Protein AF-X1ULS8-F1 (afdb_monomer)

Organism: NCBI:txid412755

Secondary structure (DSSP, 8-state):
--EEEEEE-SS-EEEEEE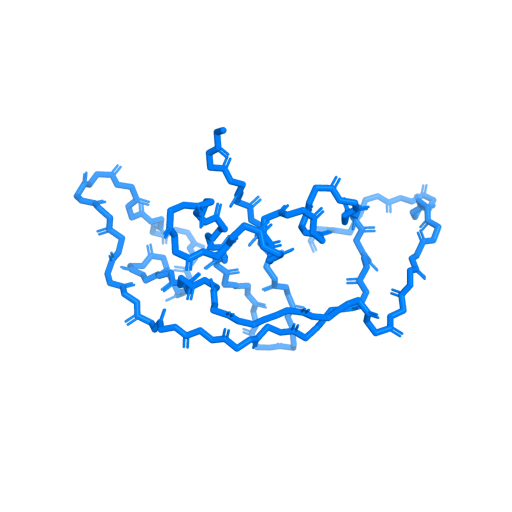-TTT-HHHHHHHHH--TT-EEEEEEEEEEPPTT---TTSTTTTEEEEEEEEEEEE--PPPSS---

Sequence (83 aa):
GLIFIDLRDREGMVQVVFNPETSKLCHAIASEMRNEYVVRVSGEVALRPPGTENPKMPTGDVEVIAQNTDILNPSKTPPFYIN

Radius of gyration: 12.91 Å; Cα contacts (8 Å, |Δi|>4): 146; chains: 1; bounding box: 34×21×31 Å

Foldseek 3Di:
DKDWDWDADPVGTAIEIEDVVLPVVVVVVSVPADPPFDKDFDFDKDFDDPPQFDPVGPCRGIHGYGNDMDRPGHDDPDPDDDD

Structure (mmCIF, N/CA/C/O backbone):
data_AF-X1ULS8-F1
#
_entry.id   AF-X1ULS8-F1
#
loop_
_atom_site.group_PDB
_atom_site.id
_atom_site.type_symbol
_atom_site.label_atom_id
_atom_site.label_alt_id
_atom_site.label_comp_id
_atom_site.label_asym_id
_atom_site.label_entity_id
_atom_site.label_seq_id
_atom_site.pdbx_PDB_ins_code
_atom_site.Cartn_x
_atom_site.Cartn_y
_atom_site.Cartn_z
_atom_site.occupancy
_atom_site.B_iso_or_equiv
_atom_site.auth_seq_id
_atom_site.auth_comp_id
_atom_site.auth_asym_id
_atom_site.auth_atom_id
_atom_site.pdbx_PDB_model_num
ATOM 1 N N . GLY A 1 1 ? 1.249 8.997 12.376 1.00 89.31 1 GLY A N 1
ATOM 2 C CA . GLY A 1 1 ? 0.352 9.401 11.276 1.00 89.31 1 GLY A CA 1
ATOM 3 C C . GLY A 1 1 ? 0.032 8.190 10.428 1.00 89.31 1 GLY A C 1
ATOM 4 O O . GLY A 1 1 ? 0.808 7.242 10.473 1.00 89.31 1 GLY A O 1
ATOM 5 N N . LEU A 1 2 ? -1.088 8.206 9.706 1.00 94.94 2 LEU A N 1
ATOM 6 C CA . LEU A 1 2 ? -1.431 7.156 8.738 1.00 94.94 2 LEU A CA 1
ATOM 7 C C . LEU A 1 2 ? -0.450 7.181 7.558 1.00 94.94 2 LEU A C 1
ATOM 9 O O . LEU A 1 2 ? 0.023 8.255 7.182 1.00 94.94 2 LEU A O 1
ATOM 13 N N . ILE A 1 3 ? -0.139 6.010 7.002 1.00 97.50 3 ILE A N 1
ATOM 14 C CA . ILE A 1 3 ? 0.627 5.878 5.755 1.00 97.50 3 ILE A CA 1
ATOM 15 C C . ILE A 1 3 ? -0.312 5.302 4.697 1.00 97.50 3 ILE A C 1
ATOM 17 O O . ILE A 1 3 ? -1.020 4.332 4.965 1.00 97.50 3 ILE A O 1
ATOM 21 N N . PHE A 1 4 ? -0.293 5.903 3.511 1.00 96.75 4 PHE A N 1
ATOM 22 C CA . PHE A 1 4 ? -1.080 5.493 2.353 1.00 96.75 4 PHE A CA 1
ATOM 23 C C . PHE A 1 4 ? -0.121 5.066 1.245 1.00 96.75 4 PHE A C 1
ATOM 25 O O . PHE A 1 4 ? 0.825 5.797 0.944 1.00 96.75 4 PHE A O 1
ATOM 32 N N . ILE A 1 5 ? -0.345 3.885 0.674 1.00 97.06 5 ILE A N 1
ATOM 33 C CA . ILE A 1 5 ? 0.451 3.351 -0.435 1.00 97.06 5 ILE A CA 1
ATOM 34 C C . ILE A 1 5 ? -0.499 2.870 -1.522 1.00 97.06 5 ILE A C 1
ATOM 36 O O . ILE A 1 5 ? -1.375 2.052 -1.251 1.00 97.06 5 ILE A O 1
ATOM 40 N N . ASP A 1 6 ? -0.284 3.332 -2.749 1.00 96.19 6 ASP A N 1
ATOM 41 C CA . ASP A 1 6 ? -0.930 2.760 -3.924 1.00 96.19 6 ASP A CA 1
ATOM 42 C C . ASP A 1 6 ? -0.137 1.529 -4.373 1.00 96.19 6 ASP A C 1
ATOM 44 O O . ASP A 1 6 ? 1.008 1.624 -4.820 1.00 96.19 6 ASP A O 1
ATOM 48 N N . LEU A 1 7 ? -0.737 0.351 -4.210 1.00 96.88 7 LEU A N 1
ATOM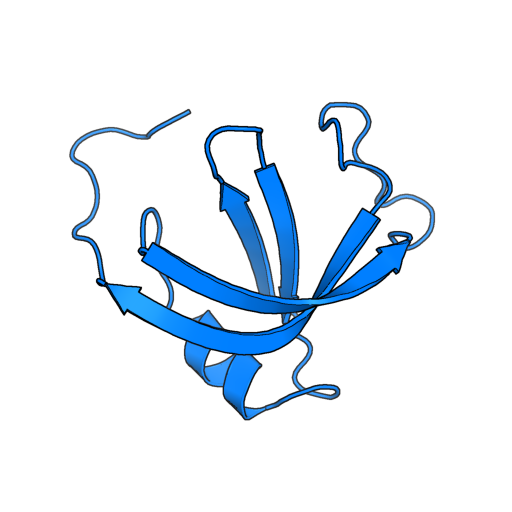 49 C CA . LEU A 1 7 ? -0.163 -0.916 -4.642 1.00 96.88 7 LEU A CA 1
ATOM 50 C C . LEU A 1 7 ? -0.652 -1.229 -6.054 1.00 96.88 7 LEU A C 1
ATOM 52 O O . LEU A 1 7 ? -1.856 -1.359 -6.273 1.00 96.88 7 LEU A O 1
ATOM 56 N N . ARG A 1 8 ? 0.284 -1.355 -6.998 1.00 96.25 8 ARG A N 1
ATOM 57 C CA . ARG A 1 8 ? 0.007 -1.656 -8.407 1.00 96.25 8 ARG A CA 1
ATOM 58 C C . ARG A 1 8 ? 0.314 -3.111 -8.739 1.00 96.25 8 ARG A C 1
ATOM 60 O O . ARG A 1 8 ? 1.400 -3.600 -8.429 1.00 96.25 8 ARG A O 1
ATOM 67 N N . ASP A 1 9 ? -0.597 -3.754 -9.456 1.00 95.44 9 ASP A N 1
ATOM 68 C CA . ASP A 1 9 ? -0.371 -5.027 -10.134 1.00 95.44 9 ASP A CA 1
ATOM 69 C C . ASP A 1 9 ? -0.815 -4.952 -11.610 1.00 95.44 9 ASP A C 1
ATOM 71 O O . ASP A 1 9 ? -0.904 -3.870 -12.193 1.00 95.44 9 ASP A O 1
ATOM 75 N N . ARG A 1 10 ? -1.030 -6.106 -12.254 1.00 95.94 10 ARG A N 1
ATOM 76 C CA . ARG A 1 10 ? -1.463 -6.171 -13.658 1.00 95.94 10 ARG A CA 1
ATOM 77 C C . ARG A 1 10 ? -2.895 -5.663 -13.870 1.00 95.94 10 ARG A C 1
ATOM 79 O O . ARG A 1 10 ? -3.194 -5.182 -14.959 1.00 95.94 10 ARG A O 1
ATOM 86 N N . GLU A 1 11 ? -3.772 -5.823 -12.887 1.00 94.50 11 GLU A N 1
ATOM 87 C CA . GLU A 1 11 ? -5.197 -5.491 -12.998 1.00 94.50 11 GLU A CA 1
ATOM 88 C C . GLU A 1 11 ? -5.459 -4.017 -12.662 1.00 94.50 11 GLU A C 1
ATOM 90 O O . GLU A 1 11 ? -6.419 -3.425 -13.157 1.00 94.50 11 GLU A O 1
ATOM 95 N N . GLY A 1 12 ? -4.593 -3.394 -11.859 1.00 94.31 12 GLY A N 1
ATOM 96 C CA . GLY A 1 12 ? -4.669 -1.965 -11.593 1.00 94.31 12 GLY A CA 1
ATOM 97 C C . GLY A 1 12 ? -3.948 -1.555 -10.320 1.00 94.31 12 GLY A C 1
ATOM 98 O O . GLY A 1 12 ? -2.898 -2.089 -9.976 1.00 94.31 12 GLY A O 1
ATOM 99 N N . MET A 1 13 ? -4.511 -0.559 -9.641 1.00 95.75 13 MET A N 1
ATOM 100 C CA . MET A 1 13 ? -3.988 -0.020 -8.390 1.00 95.75 13 MET A CA 1
ATOM 101 C C . MET A 1 13 ? -5.049 -0.083 -7.306 1.00 95.75 13 MET A C 1
ATOM 103 O O . MET A 1 13 ? -6.218 0.169 -7.589 1.00 95.75 13 MET A O 1
ATOM 107 N N . VAL A 1 14 ? -4.621 -0.347 -6.074 1.00 97.44 14 VAL A N 1
ATOM 108 C CA . VAL A 1 14 ? -5.456 -0.283 -4.873 1.00 97.44 14 VAL A CA 1
ATOM 109 C C . VAL A 1 14 ? -4.736 0.496 -3.777 1.00 97.44 14 VAL A C 1
ATOM 111 O O . VAL A 1 14 ? -3.523 0.377 -3.615 1.00 97.44 14 VAL A O 1
ATOM 114 N N . GLN A 1 15 ? -5.485 1.279 -3.004 1.00 97.88 15 GLN A N 1
ATOM 115 C CA . GLN A 1 15 ? -4.937 1.976 -1.844 1.00 97.88 15 GLN A CA 1
ATOM 116 C C . GLN A 1 15 ? -4.843 1.029 -0.653 1.00 97.88 15 GLN A C 1
ATOM 118 O O . GLN A 1 15 ? -5.822 0.382 -0.272 1.00 97.88 15 GLN A O 1
ATOM 123 N N . VAL A 1 16 ? -3.670 1.004 -0.034 1.00 98.19 16 VAL A N 1
ATOM 124 C CA . VAL A 1 16 ? -3.395 0.300 1.212 1.00 98.19 16 VAL A CA 1
ATOM 125 C C . VAL A 1 16 ? -3.137 1.325 2.309 1.00 98.19 16 VAL A C 1
ATOM 127 O O . VAL A 1 16 ? -2.288 2.209 2.165 1.00 98.19 16 VAL A O 1
ATOM 130 N N . VAL A 1 17 ? -3.855 1.189 3.421 1.00 98.00 17 VAL A N 1
ATOM 131 C CA . VAL A 1 17 ? -3.734 2.051 4.597 1.00 98.00 17 VAL A CA 1
ATOM 132 C C . VAL A 1 17 ? -3.017 1.307 5.710 1.00 98.00 17 VAL A C 1
ATOM 134 O O . VAL A 1 17 ? -3.428 0.229 6.141 1.00 98.00 17 VAL A O 1
ATOM 137 N N . PHE A 1 18 ? -1.962 1.926 6.229 1.00 97.94 18 PHE A N 1
ATOM 138 C CA . PHE A 1 18 ? -1.237 1.442 7.395 1.00 97.94 18 PHE A CA 1
ATOM 139 C C . PHE A 1 18 ? -1.563 2.333 8.594 1.00 97.94 18 PHE A C 1
ATOM 141 O O . PHE A 1 18 ? -1.070 3.461 8.711 1.00 97.94 18 PHE A O 1
ATOM 148 N N . ASN A 1 19 ? -2.397 1.810 9.495 1.00 96.12 19 ASN A N 1
ATOM 149 C CA . ASN A 1 19 ? -2.742 2.451 10.760 1.00 96.12 19 ASN A CA 1
ATOM 150 C C . ASN A 1 19 ? -1.907 1.844 11.909 1.00 96.12 19 ASN A C 1
ATOM 152 O O . ASN A 1 19 ? -1.999 0.635 12.143 1.00 96.12 19 ASN A O 1
ATOM 156 N N . PRO A 1 20 ? -1.111 2.638 12.657 1.00 95.88 20 PRO A N 1
ATOM 157 C CA . PRO A 1 20 ? -0.346 2.129 13.798 1.00 95.88 20 PRO A CA 1
ATOM 158 C C . PRO A 1 20 ? -1.225 1.589 14.939 1.00 95.88 20 PRO A C 1
ATOM 160 O O . PRO A 1 20 ? -0.727 0.820 15.760 1.00 95.88 20 PRO A O 1
ATOM 163 N N . GLU A 1 21 ? -2.503 1.972 15.005 1.00 95.25 21 GLU A N 1
ATOM 164 C CA . GLU A 1 21 ? -3.473 1.408 15.955 1.00 95.25 21 GLU A CA 1
ATOM 165 C C . GLU A 1 21 ? -3.882 -0.020 15.576 1.00 95.25 21 GLU A C 1
ATOM 167 O O . GLU A 1 21 ? -4.092 -0.846 16.459 1.00 95.25 21 GLU A O 1
ATOM 172 N N . THR A 1 22 ? -3.930 -0.333 14.276 1.00 93.06 22 THR A N 1
ATOM 173 C CA . THR A 1 22 ? -4.201 -1.686 13.769 1.00 93.06 22 THR A CA 1
ATOM 174 C C . THR A 1 22 ? -2.958 -2.567 13.860 1.00 93.06 22 THR A C 1
ATOM 176 O O . THR A 1 22 ? -3.023 -3.688 14.358 1.00 93.06 22 THR A O 1
ATOM 179 N N . SER A 1 23 ? -1.807 -2.074 13.388 1.00 95.44 23 SER A N 1
ATOM 180 C CA . SER A 1 23 ? -0.544 -2.816 13.433 1.00 95.44 23 SER A CA 1
ATOM 181 C C . SER A 1 23 ? 0.664 -1.880 13.409 1.00 95.44 23 SER A C 1
ATOM 183 O O . SER A 1 23 ? 1.045 -1.333 12.371 1.00 95.44 23 SER A O 1
ATOM 185 N N . LYS A 1 24 ? 1.330 -1.742 14.563 1.00 96.25 24 LYS A N 1
ATOM 186 C CA . LYS A 1 24 ? 2.584 -0.976 14.683 1.00 96.25 24 LYS A CA 1
ATOM 187 C C . LYS A 1 24 ? 3.710 -1.560 13.830 1.00 96.25 24 LYS A C 1
ATOM 189 O O . LYS A 1 24 ? 4.514 -0.805 13.295 1.00 96.25 24 LYS A O 1
ATOM 194 N N . LEU A 1 25 ? 3.760 -2.888 13.699 1.00 96.25 25 LEU A N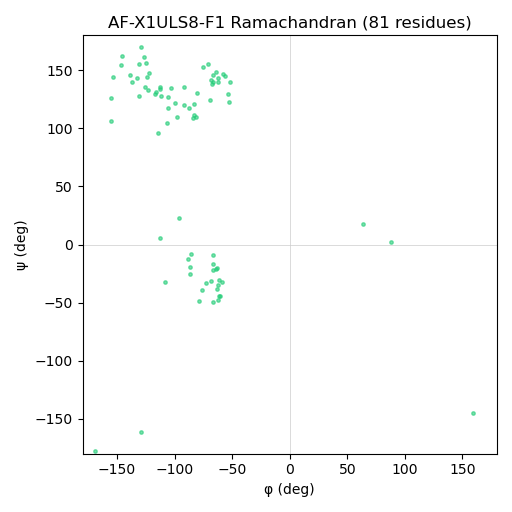 1
ATOM 195 C CA . LEU A 1 25 ? 4.777 -3.570 12.900 1.00 96.25 25 LEU A CA 1
ATOM 196 C C . LEU A 1 25 ? 4.612 -3.245 11.413 1.00 96.25 25 LEU A C 1
ATOM 198 O O . LEU A 1 25 ? 5.571 -2.832 10.768 1.00 96.25 25 LEU A O 1
ATOM 202 N N . CYS A 1 26 ? 3.392 -3.369 10.882 1.00 96.88 26 CYS A N 1
ATOM 203 C CA . CYS A 1 26 ? 3.133 -3.048 9.479 1.00 96.88 26 CYS A CA 1
ATOM 204 C C . CYS A 1 26 ? 3.379 -1.570 9.184 1.00 96.88 26 CYS A C 1
ATOM 206 O O . CYS A 1 26 ? 3.930 -1.238 8.140 1.00 96.88 26 CYS A O 1
ATOM 208 N N . HIS A 1 27 ? 3.013 -0.691 10.120 1.00 97.94 27 HIS A N 1
ATOM 209 C CA . HIS A 1 27 ? 3.291 0.739 10.018 1.00 97.94 27 HIS A CA 1
ATOM 210 C C . HIS A 1 27 ? 4.795 1.040 9.934 1.00 97.94 27 HIS A C 1
ATOM 212 O O . HIS A 1 27 ? 5.216 1.808 9.070 1.00 97.94 27 HIS A O 1
ATOM 218 N N . ALA A 1 28 ? 5.610 0.385 10.767 1.00 97.31 28 ALA A N 1
ATOM 219 C CA . ALA A 1 28 ? 7.062 0.521 10.720 1.00 97.31 28 ALA A CA 1
ATOM 220 C C . ALA A 1 28 ? 7.638 0.048 9.374 1.00 97.31 28 ALA A C 1
ATOM 222 O O . ALA A 1 28 ? 8.371 0.804 8.739 1.00 97.31 28 ALA A O 1
ATOM 223 N N . ILE A 1 29 ? 7.241 -1.133 8.885 1.00 96.88 29 ILE A N 1
ATOM 224 C CA . ILE A 1 29 ? 7.704 -1.658 7.586 1.00 96.88 29 ILE A CA 1
ATOM 225 C C . ILE A 1 29 ? 7.284 -0.725 6.440 1.00 96.88 29 ILE A C 1
ATOM 227 O O . ILE A 1 29 ? 8.093 -0.390 5.577 1.00 96.88 29 ILE A O 1
ATOM 231 N N . ALA A 1 30 ? 6.038 -0.244 6.446 1.00 97.12 30 ALA A N 1
ATOM 232 C CA . ALA A 1 30 ? 5.537 0.681 5.431 1.00 97.12 30 ALA A CA 1
ATOM 233 C C . ALA A 1 30 ? 6.315 2.007 5.391 1.00 97.12 30 ALA A C 1
ATOM 235 O O . ALA A 1 30 ? 6.480 2.588 4.321 1.00 97.12 30 ALA A O 1
ATOM 236 N N . SER A 1 31 ? 6.851 2.474 6.525 1.00 96.75 31 SER A N 1
ATOM 237 C CA . SER A 1 31 ? 7.677 3.692 6.575 1.00 96.75 31 SER A CA 1
ATOM 238 C C . SER A 1 31 ? 9.023 3.557 5.839 1.00 96.75 31 SER A C 1
ATOM 240 O O . SER A 1 31 ? 9.611 4.552 5.394 1.00 96.75 31 SER A O 1
ATOM 242 N N . GLU A 1 32 ? 9.500 2.325 5.654 1.00 95.94 32 GLU A N 1
ATOM 243 C CA . GLU A 1 32 ? 10.726 2.016 4.912 1.00 95.94 32 GLU A CA 1
ATOM 244 C C . GLU A 1 32 ? 10.483 1.863 3.407 1.00 95.94 32 GLU A C 1
ATOM 246 O O . GLU A 1 32 ? 11.421 1.996 2.617 1.00 95.94 32 GLU A O 1
ATOM 251 N N . MET A 1 33 ? 9.234 1.627 2.992 1.00 96.31 33 MET A N 1
ATOM 252 C CA . MET A 1 33 ? 8.885 1.430 1.587 1.00 96.31 33 MET A CA 1
ATOM 253 C C . MET A 1 33 ? 9.189 2.682 0.756 1.00 96.31 33 MET A C 1
ATOM 255 O O . MET A 1 33 ? 9.037 3.824 1.203 1.00 96.31 33 MET A O 1
ATOM 259 N N . ARG A 1 34 ? 9.651 2.463 -0.474 1.00 94.31 34 ARG A N 1
ATOM 260 C CA . ARG A 1 34 ? 9.873 3.502 -1.487 1.00 94.31 34 ARG A CA 1
ATOM 261 C C . ARG A 1 34 ? 9.187 3.084 -2.782 1.00 94.31 34 ARG A C 1
ATOM 263 O O . ARG A 1 34 ? 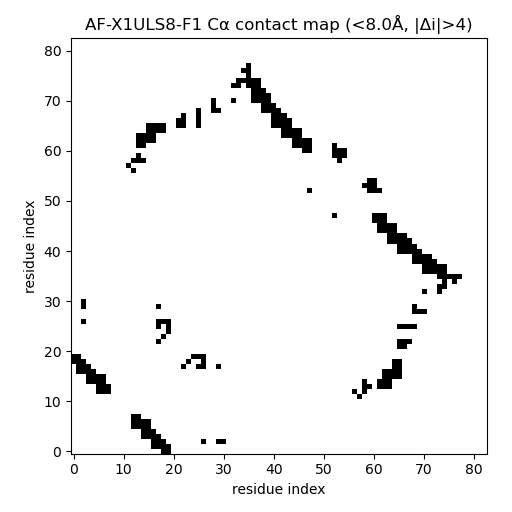8.733 1.947 -2.910 1.00 94.31 34 ARG A O 1
ATOM 270 N N . ASN A 1 35 ? 9.126 4.009 -3.735 1.00 93.06 35 ASN A N 1
ATOM 271 C CA . ASN A 1 35 ? 8.532 3.754 -5.042 1.00 93.06 35 ASN A CA 1
ATOM 272 C C . ASN A 1 35 ? 9.123 2.489 -5.677 1.00 93.06 35 ASN A C 1
ATOM 274 O O . ASN A 1 35 ? 10.331 2.252 -5.611 1.00 93.06 35 ASN A O 1
ATOM 278 N N . GLU A 1 36 ? 8.249 1.708 -6.309 1.00 94.25 36 GLU A N 1
ATOM 279 C CA . GLU A 1 36 ? 8.584 0.478 -7.035 1.00 94.25 36 GLU A CA 1
ATOM 280 C C . GLU A 1 36 ? 9.163 -0.664 -6.183 1.00 94.25 36 GLU A C 1
ATOM 282 O O . GLU A 1 36 ? 9.760 -1.595 -6.724 1.00 94.25 36 GLU A O 1
ATOM 287 N N . TYR A 1 37 ? 8.997 -0.636 -4.858 1.00 96.88 37 TYR A N 1
ATOM 288 C CA . TYR A 1 37 ? 9.276 -1.812 -4.029 1.00 96.88 37 TYR A CA 1
ATOM 289 C C . TYR A 1 37 ? 8.278 -2.933 -4.333 1.00 96.88 37 TYR A C 1
ATOM 291 O O . TYR A 1 37 ? 7.080 -2.692 -4.477 1.00 96.88 37 TYR A O 1
ATOM 299 N N . VAL A 1 38 ? 8.764 -4.175 -4.369 1.00 97.44 38 VAL A N 1
ATOM 300 C CA . VAL A 1 38 ? 7.901 -5.355 -4.481 1.00 97.44 38 VAL A CA 1
ATOM 301 C C . VAL A 1 38 ? 7.496 -5.769 -3.077 1.00 97.44 38 VAL A C 1
ATOM 303 O O . VAL A 1 38 ? 8.346 -6.119 -2.255 1.00 97.44 38 VAL A O 1
ATOM 306 N N . VAL A 1 39 ? 6.198 -5.728 -2.798 1.00 97.88 39 VAL A N 1
ATOM 307 C CA . VAL A 1 39 ? 5.651 -5.953 -1.458 1.00 97.88 39 VAL A CA 1
ATOM 308 C C . VAL A 1 39 ? 4.508 -6.957 -1.498 1.00 97.88 39 VAL A C 1
ATOM 310 O O . VAL A 1 39 ? 3.848 -7.137 -2.521 1.00 97.88 39 VAL A O 1
ATOM 313 N N . ARG A 1 40 ? 4.270 -7.611 -0.364 1.00 98.00 40 ARG A N 1
ATOM 314 C CA . ARG A 1 40 ? 3.092 -8.440 -0.111 1.00 98.00 40 ARG A CA 1
ATOM 315 C C . ARG A 1 40 ? 2.306 -7.805 1.018 1.00 98.00 40 ARG A C 1
ATOM 317 O O . ARG A 1 40 ? 2.883 -7.516 2.059 1.00 98.00 40 ARG A O 1
ATOM 324 N N . VAL A 1 41 ? 1.001 -7.652 0.834 1.00 97.81 41 VAL A N 1
ATOM 325 C CA . VAL A 1 41 ? 0.094 -7.117 1.853 1.00 97.81 41 VAL A CA 1
ATOM 326 C C . VAL A 1 41 ? -1.050 -8.099 2.066 1.00 97.81 41 VAL A C 1
ATOM 328 O O . VAL A 1 41 ? -1.632 -8.589 1.100 1.00 97.81 41 VAL A O 1
ATOM 331 N N . SER A 1 42 ? -1.390 -8.346 3.329 1.00 97.88 42 SER A N 1
ATOM 332 C CA . SER A 1 42 ? -2.629 -9.010 3.732 1.00 97.88 42 SER A CA 1
ATOM 333 C C . SER A 1 42 ? -3.391 -8.096 4.684 1.00 97.88 42 SER A C 1
ATOM 335 O O . SER A 1 42 ? -2.820 -7.538 5.625 1.00 97.88 42 SER A O 1
ATOM 337 N N . GLY A 1 43 ? -4.687 -7.936 4.454 1.00 97.06 43 GLY A N 1
ATOM 338 C CA . GLY A 1 43 ? -5.496 -6.998 5.216 1.00 97.06 43 GLY A CA 1
ATOM 339 C C . GLY A 1 43 ? -6.983 -7.161 4.962 1.00 97.06 43 GLY A C 1
ATOM 340 O O . GLY A 1 43 ? -7.411 -8.040 4.213 1.00 97.06 43 GLY A O 1
ATOM 341 N N . GLU A 1 44 ? -7.753 -6.296 5.604 1.00 97.75 44 GLU A N 1
ATOM 342 C CA . GLU A 1 44 ? -9.202 -6.224 5.454 1.00 97.75 44 GLU A CA 1
ATOM 343 C C . GLU A 1 44 ? -9.564 -5.220 4.359 1.00 97.75 44 GLU A C 1
ATOM 345 O O . GLU A 1 44 ? -9.010 -4.123 4.320 1.00 97.75 44 GLU A O 1
ATOM 350 N N . VAL A 1 45 ? -10.496 -5.585 3.477 1.00 98.12 45 VAL A N 1
ATOM 351 C CA . VAL A 1 45 ? -11.061 -4.650 2.497 1.00 98.12 45 VAL A CA 1
ATOM 352 C C . VAL A 1 45 ? -12.174 -3.862 3.176 1.00 98.12 45 VAL A C 1
ATOM 354 O O . VAL A 1 45 ? -13.151 -4.451 3.637 1.00 98.12 45 VAL A O 1
ATOM 357 N N . ALA A 1 46 ? -12.041 -2.541 3.204 1.00 97.44 46 ALA A N 1
ATOM 358 C CA . ALA A 1 46 ? -13.010 -1.630 3.794 1.00 97.44 46 ALA A CA 1
ATOM 359 C C . ALA A 1 46 ? -13.448 -0.571 2.777 1.00 97.44 46 ALA A C 1
ATOM 361 O O . ALA A 1 46 ? -12.732 -0.259 1.824 1.00 97.44 46 ALA A O 1
ATOM 362 N N . LEU A 1 47 ? -14.639 -0.011 2.987 1.00 97.56 47 LEU A N 1
ATOM 363 C CA . LEU A 1 47 ? -15.064 1.182 2.262 1.00 97.56 47 LEU A CA 1
ATOM 364 C C . LEU A 1 47 ? -14.215 2.368 2.702 1.00 97.56 47 LEU A C 1
ATOM 366 O O . LEU A 1 47 ? -13.921 2.523 3.892 1.00 97.56 47 LEU A O 1
ATOM 370 N N . ARG A 1 48 ? -13.873 3.227 1.746 1.00 96.56 48 ARG A N 1
ATOM 371 C CA . ARG A 1 48 ? -13.216 4.487 2.068 1.00 96.56 48 ARG A CA 1
ATOM 372 C C . ARG A 1 48 ? -14.136 5.385 2.904 1.00 96.56 48 ARG A C 1
ATOM 374 O O . ARG A 1 48 ? -15.356 5.349 2.727 1.00 96.56 48 ARG A O 1
ATOM 381 N N . PRO A 1 49 ? -13.579 6.221 3.798 1.00 94.38 49 PRO A N 1
ATOM 382 C CA . PRO A 1 49 ? -14.363 7.228 4.497 1.00 94.38 49 PRO A CA 1
ATOM 383 C C . PRO A 1 49 ? -15.106 8.157 3.518 1.00 94.38 49 PRO A C 1
ATOM 385 O O . PRO A 1 49 ? -14.537 8.512 2.478 1.00 94.38 49 PRO A O 1
ATOM 388 N N . PRO A 1 50 ? -16.324 8.619 3.862 1.00 94.88 50 PRO A N 1
ATOM 389 C CA . PRO A 1 50 ? -17.103 9.499 2.997 1.00 94.88 50 PRO A CA 1
ATOM 390 C C . PRO A 1 50 ? -16.330 10.751 2.568 1.00 94.88 50 PRO A C 1
ATOM 392 O O . PRO A 1 50 ? -15.782 11.471 3.407 1.00 94.88 50 PRO A O 1
ATOM 395 N N . GLY A 1 51 ? -16.311 11.027 1.265 1.00 94.62 51 GLY A N 1
ATOM 396 C CA . GLY A 1 51 ? -15.600 12.157 0.660 1.00 94.62 51 GLY A CA 1
ATOM 397 C C . GLY A 1 51 ? -14.140 11.873 0.288 1.00 94.62 51 GLY A C 1
ATOM 398 O O . GLY A 1 51 ? -13.453 12.785 -0.174 1.00 94.62 51 GLY A O 1
ATOM 399 N N . THR A 1 52 ? -13.656 10.642 0.487 1.00 94.88 52 THR A N 1
ATOM 400 C CA . THR A 1 52 ? -12.299 10.204 0.097 1.00 94.88 52 THR A CA 1
ATOM 401 C C . THR A 1 52 ? -12.297 9.160 -1.027 1.00 94.88 52 THR A C 1
ATOM 403 O O . THR A 1 52 ? -11.238 8.644 -1.412 1.00 94.88 52 THR A O 1
ATOM 406 N N . GLU A 1 53 ? -13.473 8.864 -1.582 1.00 96.38 53 GLU A N 1
ATOM 407 C CA . GLU A 1 53 ? -13.653 8.016 -2.755 1.00 96.38 53 GLU A CA 1
ATOM 408 C C . GLU A 1 53 ? -12.957 8.633 -3.979 1.00 96.38 53 GLU A C 1
ATOM 410 O O . GLU A 1 53 ? -12.986 9.849 -4.198 1.00 96.38 53 GLU A O 1
ATOM 415 N N . ASN A 1 54 ? -12.314 7.798 -4.798 1.00 94.75 54 ASN A N 1
ATOM 416 C CA . ASN A 1 54 ? -11.587 8.253 -5.984 1.00 94.75 54 ASN A CA 1
ATOM 417 C C . ASN A 1 54 ? -12.233 7.741 -7.285 1.00 94.75 54 ASN A C 1
ATOM 419 O O . ASN A 1 54 ? -11.868 6.664 -7.754 1.00 94.75 54 ASN A O 1
ATOM 423 N N . PRO A 1 55 ? -13.091 8.529 -7.962 1.00 94.44 55 PRO A N 1
ATOM 424 C CA . PRO A 1 55 ? -13.797 8.081 -9.168 1.00 94.44 55 PRO A CA 1
ATOM 425 C C . PRO A 1 55 ? -12.880 7.831 -10.376 1.00 94.44 55 PRO A C 1
ATOM 427 O O . PRO A 1 55 ? -13.331 7.324 -11.400 1.00 94.44 55 PRO A O 1
ATOM 430 N N . LYS A 1 56 ? -11.594 8.201 -10.297 1.00 93.56 56 LYS A N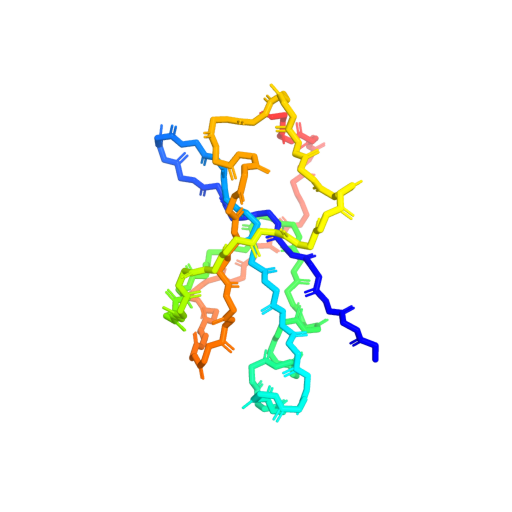 1
ATOM 431 C CA . LYS A 1 56 ? -10.602 7.933 -11.350 1.00 93.56 56 LYS A CA 1
ATOM 432 C C . LYS A 1 56 ? -9.961 6.547 -11.223 1.00 93.56 56 LYS A C 1
ATOM 434 O O . LYS A 1 56 ? -9.214 6.158 -12.117 1.00 93.56 56 LYS A O 1
ATOM 439 N N . MET A 1 57 ? -10.215 5.825 -10.130 1.00 93.88 57 MET A N 1
ATOM 440 C CA . MET A 1 57 ? -9.687 4.484 -9.879 1.00 93.88 57 MET A CA 1
ATOM 441 C C . MET A 1 57 ? -10.821 3.453 -9.890 1.00 93.88 57 MET A C 1
ATOM 443 O O . MET A 1 57 ? -11.836 3.678 -9.236 1.00 93.88 57 MET A O 1
ATOM 447 N N . PRO A 1 58 ? -10.646 2.287 -10.540 1.00 94.50 58 PRO A N 1
ATOM 448 C CA . PRO A 1 58 ? -11.630 1.204 -10.478 1.00 94.50 58 PRO A CA 1
ATOM 449 C C . PRO A 1 58 ? -11.904 0.705 -9.052 1.00 94.50 58 PRO A C 1
ATOM 451 O O . PRO A 1 58 ? -13.022 0.317 -8.740 1.00 94.50 58 PRO A O 1
ATOM 454 N N . THR A 1 59 ? -10.900 0.749 -8.170 1.00 97.00 59 THR A N 1
ATOM 455 C CA . THR A 1 59 ? -11.032 0.414 -6.741 1.00 97.00 59 THR A CA 1
ATOM 456 C C . THR A 1 59 ? -11.256 1.660 -5.877 1.00 97.00 59 THR A C 1
ATOM 458 O O . THR A 1 59 ? -10.898 1.673 -4.702 1.00 97.00 59 THR A O 1
ATOM 461 N N . GLY A 1 60 ? -11.760 2.746 -6.464 1.00 96.31 60 GLY A N 1
ATOM 462 C CA . GLY A 1 60 ? -11.835 4.063 -5.839 1.00 96.31 60 GLY A CA 1
ATOM 463 C C . GLY A 1 60 ? -12.729 4.156 -4.609 1.00 96.31 60 GLY A C 1
ATOM 464 O O . GLY A 1 60 ? -12.529 5.060 -3.804 1.00 96.31 60 GLY A O 1
ATOM 465 N N . ASP A 1 61 ? -13.670 3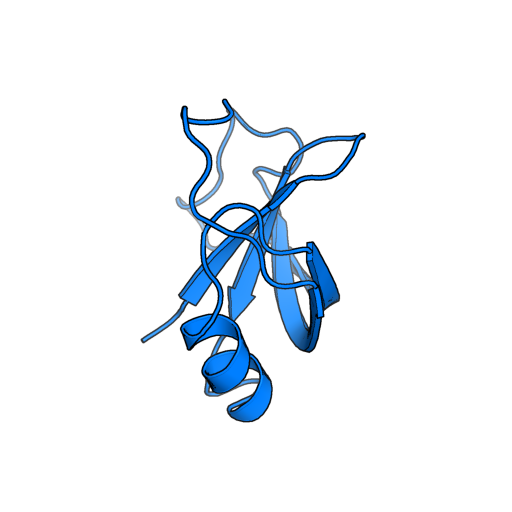.228 -4.459 1.00 97.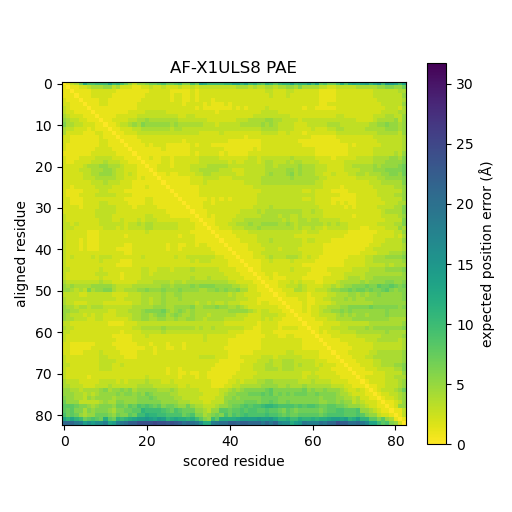50 61 ASP A N 1
ATOM 466 C CA . ASP A 1 61 ? -14.628 3.190 -3.348 1.00 97.50 61 ASP A CA 1
ATOM 467 C C . ASP A 1 61 ? -14.100 2.407 -2.134 1.00 97.50 61 ASP A C 1
ATOM 469 O O . ASP A 1 61 ? -14.670 2.469 -1.043 1.00 97.50 61 ASP A O 1
ATOM 473 N N . VAL A 1 62 ? -13.007 1.658 -2.310 1.00 97.81 62 VAL A N 1
ATOM 474 C CA . VAL A 1 62 ? -12.463 0.741 -1.302 1.00 97.81 62 VAL A CA 1
ATOM 475 C C . VAL A 1 62 ? -10.986 1.001 -1.018 1.00 97.81 62 VAL A C 1
ATOM 477 O O . VAL A 1 62 ? -10.257 1.637 -1.786 1.00 97.81 62 VAL A O 1
ATOM 480 N N . GLU A 1 63 ? -10.538 0.492 0.118 1.00 97.81 63 GLU A N 1
ATOM 481 C CA . GLU A 1 63 ? -9.140 0.456 0.526 1.00 97.81 63 GLU A CA 1
ATOM 482 C C . GLU A 1 63 ? -8.843 -0.815 1.326 1.00 97.81 63 GLU A C 1
ATOM 484 O O . GLU A 1 63 ? -9.750 -1.495 1.809 1.00 97.81 63 GLU A O 1
ATOM 489 N N . VAL A 1 64 ? -7.560 -1.152 1.449 1.00 98.12 64 VAL A N 1
ATOM 490 C CA . VAL A 1 64 ? -7.103 -2.296 2.243 1.00 98.12 64 VAL A CA 1
ATOM 491 C C . VAL A 1 64 ? -6.462 -1.796 3.530 1.00 98.12 64 VAL A C 1
ATOM 493 O O . VAL A 1 64 ? -5.423 -1.138 3.493 1.00 98.12 64 VAL A O 1
ATOM 496 N N . ILE A 1 65 ? -7.035 -2.148 4.677 1.00 97.94 65 ILE A N 1
ATOM 497 C CA . ILE A 1 65 ? -6.444 -1.890 5.992 1.00 97.94 65 ILE A CA 1
ATOM 498 C C . ILE A 1 65 ? -5.412 -2.987 6.267 1.00 97.94 65 ILE A C 1
ATOM 500 O O . ILE A 1 65 ? -5.762 -4.151 6.482 1.00 97.94 65 ILE A O 1
ATOM 504 N N . ALA A 1 66 ? -4.128 -2.629 6.246 1.00 98.00 66 ALA A N 1
ATOM 505 C CA . ALA A 1 66 ? -3.036 -3.590 6.359 1.00 98.00 66 ALA A CA 1
ATOM 506 C C . ALA A 1 66 ? -2.953 -4.217 7.763 1.00 98.00 66 ALA A C 1
ATOM 508 O O . ALA A 1 66 ? -2.788 -3.519 8.767 1.00 98.00 66 ALA A O 1
ATOM 509 N N . GLN A 1 67 ? -2.998 -5.550 7.817 1.00 97.38 67 GLN A N 1
ATOM 510 C CA . GLN A 1 67 ? -2.832 -6.340 9.044 1.00 97.38 67 GLN A CA 1
ATOM 511 C C . GLN A 1 67 ? -1.489 -7.080 9.066 1.00 97.38 67 GLN A C 1
ATOM 513 O O . GLN A 1 67 ? -0.895 -7.249 10.133 1.00 97.38 67 GLN A O 1
ATOM 518 N N . ASN A 1 68 ? -0.999 -7.486 7.891 1.00 97.06 68 ASN A N 1
ATOM 519 C CA . ASN A 1 68 ? 0.331 -8.045 7.691 1.00 97.06 68 ASN A CA 1
ATOM 520 C C . ASN A 1 68 ? 0.962 -7.490 6.405 1.00 97.06 68 ASN A C 1
ATOM 522 O O . ASN A 1 68 ? 0.260 -7.243 5.421 1.00 97.06 68 ASN A O 1
ATOM 526 N N . THR A 1 69 ? 2.279 -7.297 6.399 1.00 97.62 69 THR A N 1
ATOM 527 C CA . THR A 1 69 ? 3.007 -6.779 5.239 1.00 97.62 69 THR A CA 1
ATOM 528 C C . THR A 1 69 ? 4.454 -7.249 5.236 1.00 97.62 69 THR A C 1
ATOM 530 O O . THR A 1 69 ? 5.082 -7.317 6.290 1.00 97.62 69 THR A O 1
ATOM 533 N N . ASP A 1 70 ? 4.988 -7.520 4.049 1.00 97.56 70 ASP A N 1
ATOM 534 C CA . ASP A 1 70 ? 6.387 -7.883 3.841 1.00 97.56 70 ASP A CA 1
ATOM 535 C C . ASP A 1 70 ? 6.947 -7.161 2.616 1.00 97.56 70 ASP A C 1
ATOM 537 O O . ASP A 1 70 ? 6.301 -7.084 1.567 1.00 97.56 70 ASP A O 1
ATOM 541 N N . ILE A 1 71 ? 8.192 -6.697 2.714 1.00 97.56 71 ILE A N 1
ATOM 542 C CA . ILE A 1 71 ? 8.960 -6.259 1.547 1.00 97.56 71 ILE A CA 1
ATOM 543 C C . ILE A 1 71 ? 9.598 -7.507 0.937 1.00 97.56 71 ILE A C 1
ATOM 545 O O . ILE A 1 71 ? 10.510 -8.092 1.517 1.00 97.56 71 ILE A O 1
ATOM 549 N N . LEU A 1 72 ? 9.110 -7.922 -0.232 1.00 97.69 72 LEU A N 1
ATOM 550 C CA . LEU A 1 72 ? 9.644 -9.077 -0.954 1.00 97.69 72 LEU A CA 1
ATOM 551 C C . LEU A 1 72 ? 10.965 -8.733 -1.644 1.00 97.69 72 LEU A C 1
ATOM 553 O O . LEU A 1 72 ? 11.874 -9.559 -1.678 1.00 97.69 72 LEU A O 1
ATOM 557 N N . ASN A 1 73 ? 11.066 -7.524 -2.205 1.00 97.38 73 ASN A N 1
ATOM 558 C CA . ASN A 1 73 ? 12.293 -7.041 -2.826 1.00 97.38 73 ASN A CA 1
ATOM 559 C C . ASN A 1 73 ? 12.348 -5.500 -2.842 1.00 97.38 73 ASN A C 1
ATOM 561 O O . ASN A 1 73 ? 11.421 -4.870 -3.364 1.00 97.38 73 ASN A O 1
ATOM 565 N N . PRO A 1 74 ? 13.418 -4.870 -2.323 1.00 95.81 74 PRO A N 1
ATOM 566 C CA . PRO A 1 74 ? 13.622 -3.434 -2.471 1.00 95.81 74 PRO A CA 1
ATOM 567 C C . PRO A 1 74 ? 13.990 -3.067 -3.914 1.00 95.81 74 PRO A C 1
ATOM 569 O O . PRO A 1 74 ? 14.566 -3.864 -4.658 1.00 95.81 74 PRO A O 1
ATOM 572 N N . SER A 1 75 ? 13.709 -1.822 -4.291 1.00 93.25 75 SER A N 1
ATOM 573 C CA . SER A 1 75 ? 14.028 -1.281 -5.612 1.00 93.25 75 SER A CA 1
ATOM 574 C C . SER A 1 75 ? 14.913 -0.043 -5.517 1.00 93.25 75 SER A C 1
ATOM 576 O O . SER A 1 75 ? 14.832 0.743 -4.574 1.00 93.25 75 SER A O 1
ATOM 578 N N . LYS A 1 76 ? 15.787 0.142 -6.508 1.00 93.00 76 LYS A N 1
ATOM 579 C CA . LYS A 1 76 ? 16.480 1.423 -6.685 1.00 93.00 76 LYS A CA 1
ATOM 580 C C . LYS A 1 76 ? 15.495 2.415 -7.289 1.00 93.00 76 LYS A C 1
ATOM 582 O O . LYS A 1 76 ? 14.611 2.017 -8.039 1.00 93.00 76 LYS A O 1
ATOM 587 N N . THR A 1 77 ? 15.697 3.703 -7.030 1.00 90.19 77 THR A N 1
ATOM 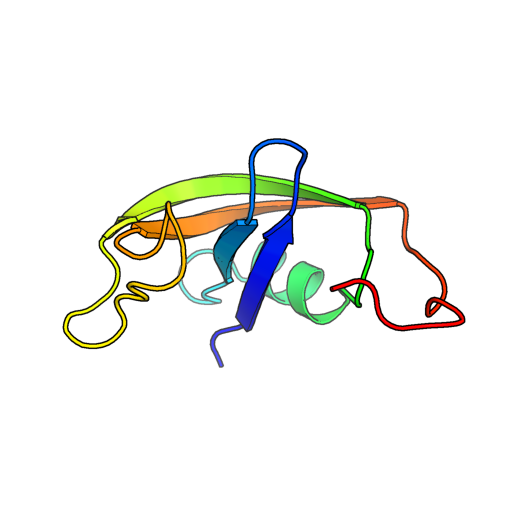588 C CA . THR A 1 77 ? 14.902 4.745 -7.682 1.00 90.19 77 THR A CA 1
ATOM 589 C C . THR A 1 77 ? 14.948 4.556 -9.203 1.00 90.19 77 THR A C 1
ATOM 591 O O . THR A 1 77 ?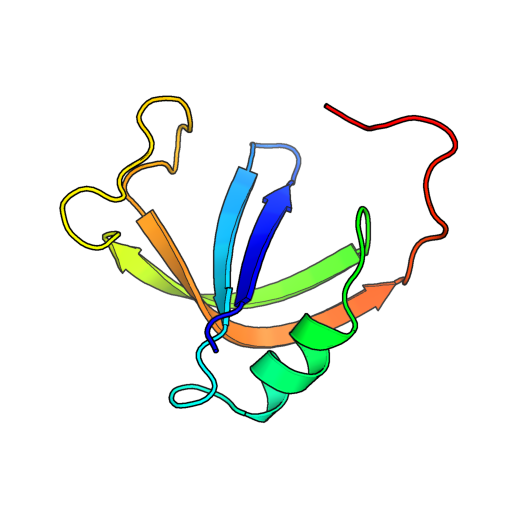 16.049 4.531 -9.767 1.00 90.19 77 THR A O 1
ATOM 594 N N . PRO A 1 78 ? 13.791 4.405 -9.868 1.00 88.56 78 PRO A N 1
ATOM 595 C CA . PRO A 1 78 ? 13.744 4.278 -11.314 1.00 88.56 78 PRO A CA 1
ATOM 596 C C . PRO A 1 78 ? 14.379 5.495 -12.003 1.00 88.56 78 PRO A C 1
ATOM 598 O O . PRO A 1 78 ? 14.256 6.615 -11.502 1.00 88.56 78 PRO A O 1
ATOM 601 N N . PRO A 1 79 ? 15.023 5.318 -13.170 1.00 90.12 79 PRO A N 1
ATOM 602 C CA . PRO A 1 79 ? 15.595 6.436 -13.922 1.00 90.12 79 PRO A CA 1
ATOM 603 C C . PRO A 1 79 ? 14.530 7.395 -14.487 1.00 90.12 79 PRO A C 1
ATOM 605 O O . PRO A 1 79 ? 14.857 8.517 -14.863 1.00 90.12 79 PRO A O 1
ATOM 608 N N . PHE A 1 80 ? 13.266 6.965 -14.547 1.00 89.50 80 PHE A N 1
ATOM 609 C CA . PHE A 1 80 ? 12.099 7.753 -14.941 1.00 89.50 80 PHE A CA 1
ATOM 610 C C . PHE A 1 80 ? 10.868 7.297 -14.147 1.00 89.50 80 PHE A C 1
ATOM 612 O O . PHE A 1 80 ? 10.801 6.149 -13.713 1.00 89.50 80 PHE A O 1
ATOM 619 N N . TYR A 1 81 ? 9.888 8.182 -13.963 1.00 83.12 81 TYR A N 1
ATOM 620 C CA . TYR A 1 81 ? 8.640 7.847 -13.274 1.00 83.12 81 TYR A CA 1
ATOM 621 C C . TYR A 1 81 ? 7.811 6.849 -14.084 1.00 83.12 81 TYR A C 1
ATOM 623 O O . TYR A 1 81 ? 7.688 6.982 -15.303 1.00 83.12 81 TYR A O 1
ATOM 631 N N . ILE A 1 82 ? 7.235 5.866 -13.397 1.00 76.44 82 ILE A N 1
ATOM 632 C CA . ILE A 1 82 ? 6.323 4.899 -13.999 1.00 76.44 82 ILE A CA 1
ATOM 633 C C . ILE A 1 82 ? 4.905 5.386 -13.705 1.00 76.44 82 ILE A C 1
ATOM 635 O O . ILE A 1 82 ? 4.491 5.375 -12.548 1.00 76.44 82 ILE A O 1
ATOM 639 N N . ASN A 1 83 ? 4.207 5.846 -14.745 1.00 59.38 83 ASN A N 1
ATOM 640 C CA . ASN A 1 83 ? 2.806 6.271 -14.672 1.00 59.38 83 ASN A CA 1
ATOM 641 C C . ASN A 1 83 ? 1.884 5.063 -14.505 1.00 59.38 83 ASN A C 1
ATOM 643 O O . ASN A 1 83 ? 2.002 4.133 -15.334 1.00 59.38 83 ASN A O 1
#

Nearest PDB structures (foldseek):
  5w25-assembly3_A  TM=9.534E-01  e=3.702E-07  Mycobacterium tuberculosis H37Rv
  4o2d-assembly1_B  TM=9.489E-01  e=2.864E-07  Mycolicibacterium smegmatis MC2 155
  4rmf-assembly1_A-2  TM=9.464E-01  e=2.864E-07  Mycolicibacterium smegmatis MC2 155
  5w25-assembly3_B  TM=9.548E-01  e=5.102E-07  Mycobacterium tuberculosis H37Rv
  4o2d-assembly1_A  TM=9.437E-01  e=3.054E-07  Mycolicibacterium smegmatis MC2 155

Mean predicted aligned error: 3.09 Å

Solvent-accessible surface area (backbone atoms only — not comparable to full-atom values): 5112 Å² total; per-residue (Å²): 128,78,46,80,45,78,50,72,62,94,90,47,60,41,43,34,38,28,39,55,89,78,22,53,68,40,30,54,56,58,71,71,60,59,74,81,45,42,66,47,78,44,58,51,80,41,72,45,61,92,92,65,55,36,93,90,40,100,45,22,60,40,32,28,45,41,64,40,63,47,80,77,39,88,52,72,83,66,99,62,88,85,131

pLDDT: mean 95.11, std 5.16, range [59.38, 98.19]

InterPro domains:
  IPR004365 OB-fold nucleic acid binding domain, AA-tRNA synthetase-type [PF01336] (1-68)
  IPR012340 Nucleic acid-binding, OB-fold [G3DSA:2.40.50.140] (1-77)
  IPR012340 Nucleic acid-binding, OB-fold [SSF50249] (1-75)
  IPR047089 Aspartate-tRNA ligase, type 1, anticodon recognition domain [cd04317] (1-83)